Protein AF-A0AAW4BJH0-F1 (afdb_monomer_lite)

Secondary structure (DSSP, 8-state):
-----------PPPPEEEES--------SS--EEEEEEEEE-SSS-TT----EEEEETTEEEEE-TTSEEEEEE-

Organism: Vibrio anguillarum (NCBI:txid55601)

InterPro domains:
  IPR010221 VCBS domain [TIGR01965] (35-74)
  IPR013783 Immunoglobulin-like fold [G3DSA:2.60.40.10] (1-75)
  IPR040853 RapA2, cadherin-like domain [PF17803] (3-72)

pLDDT: mean 91.95, std 6.77, range [60.91, 98.12]

Foldseek 3Di:
DDDDDDDDDDDFDDKDKDWCPDDDDDDDPDKDKDKIFMWIDGPPDDTQADDWDKDDDPFFIWTADRNRIIMTTGD

Structure (mmCIF, N/CA/C/O backbone):
data_AF-A0AAW4BJH0-F1
#
_entry.id   AF-A0AAW4BJH0-F1
#
loop_
_atom_site.group_PDB
_atom_site.id
_atom_site.type_symbol
_atom_site.label_atom_id
_atom_site.label_alt_id
_atom_site.label_comp_id
_atom_site.label_asym_id
_atom_site.label_entity_id
_atom_site.label_seq_id
_atom_site.pdbx_PDB_ins_code
_atom_site.Cartn_x
_atom_site.Cartn_y
_atom_site.Cartn_z
_atom_site.occupancy
_atom_site.B_iso_or_equiv
_atom_site.auth_seq_id
_atom_site.auth_comp_id
_atom_site.auth_asym_id
_atom_site.auth_atom_id
_atom_site.pdbx_PDB_model_num
ATOM 1 N N . GLU A 1 1 ? -39.581 3.033 40.206 1.00 60.91 1 GLU A N 1
ATOM 2 C CA . GLU A 1 1 ? -38.212 3.147 39.672 1.00 60.91 1 GLU A CA 1
ATOM 3 C C . GLU A 1 1 ? -38.297 3.066 38.157 1.00 60.91 1 GLU A C 1
ATOM 5 O O . GLU A 1 1 ? -39.022 2.212 37.659 1.00 60.91 1 GLU A O 1
ATOM 10 N N . GLN A 1 2 ? -37.695 4.009 37.435 1.00 65.94 2 GLN A N 1
ATOM 11 C CA . GLN A 1 2 ? -37.696 4.015 35.971 1.00 65.94 2 GLN A CA 1
ATOM 12 C C . GLN A 1 2 ? -36.264 3.827 35.496 1.00 65.94 2 GLN A C 1
ATOM 14 O O . GLN A 1 2 ? -35.382 4.607 35.842 1.00 65.94 2 GLN A O 1
ATOM 19 N N . VAL A 1 3 ? -36.051 2.780 34.709 1.00 73.19 3 VAL A N 1
ATOM 20 C CA . VAL A 1 3 ? -34.767 2.511 34.071 1.00 73.19 3 VAL A CA 1
ATOM 21 C C . VAL A 1 3 ? -34.771 3.228 32.726 1.00 73.19 3 VAL A C 1
ATOM 23 O O . VAL A 1 3 ? -35.545 2.877 31.837 1.00 73.19 3 VAL A O 1
ATOM 26 N N . VAL A 1 4 ? -33.922 4.243 32.579 1.00 79.88 4 VAL A N 1
ATOM 27 C CA . VAL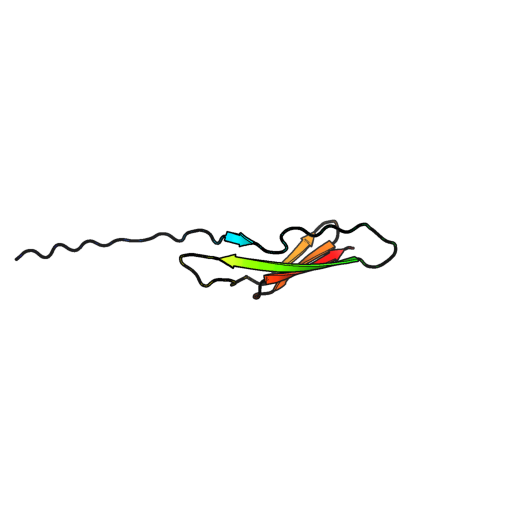 A 1 4 ? -33.670 4.893 31.289 1.00 79.88 4 VAL A CA 1
ATOM 28 C C . VAL A 1 4 ? -32.537 4.141 30.607 1.00 79.88 4 VAL A C 1
ATOM 30 O O . VAL A 1 4 ? -31.428 4.068 31.132 1.00 79.88 4 VAL A O 1
ATOM 33 N N . LYS A 1 5 ? -32.818 3.571 29.435 1.00 79.56 5 LYS A N 1
ATOM 34 C CA . LYS A 1 5 ? -31.825 2.870 28.622 1.00 79.56 5 LYS A CA 1
ATOM 35 C C . LYS A 1 5 ? -31.500 3.721 27.401 1.00 79.56 5 LYS A C 1
ATOM 37 O O . LYS A 1 5 ? -32.347 3.904 26.533 1.00 79.56 5 LYS A O 1
ATOM 42 N N . VAL A 1 6 ? -30.276 4.233 27.346 1.00 84.06 6 VAL A N 1
ATOM 43 C CA . VAL A 1 6 ? -29.736 4.921 26.168 1.00 84.06 6 VAL A CA 1
ATOM 44 C C . VAL A 1 6 ? -28.887 3.917 25.398 1.00 84.06 6 VAL A C 1
ATOM 46 O O . VAL A 1 6 ? -28.058 3.231 25.989 1.00 84.06 6 VAL A O 1
ATOM 49 N N . THR A 1 7 ? -29.123 3.803 24.093 1.00 86.31 7 THR A N 1
ATOM 50 C CA . THR A 1 7 ? -28.294 3.000 23.182 1.00 86.31 7 THR A CA 1
ATOM 51 C C . THR A 1 7 ? -27.584 3.965 22.244 1.00 86.31 7 THR A C 1
ATOM 53 O O . THR A 1 7 ? -28.245 4.799 21.630 1.00 86.31 7 THR A O 1
ATOM 56 N N . ILE A 1 8 ? -26.258 3.873 22.165 1.00 84.12 8 ILE A N 1
ATOM 57 C CA . ILE A 1 8 ? -25.433 4.652 21.240 1.00 84.12 8 ILE A CA 1
ATOM 58 C C . ILE A 1 8 ? -24.901 3.670 20.200 1.00 84.12 8 ILE A C 1
ATOM 60 O O . ILE A 1 8 ? -24.269 2.682 20.565 1.00 84.12 8 ILE A O 1
ATOM 64 N N . ASN A 1 9 ? -25.175 3.942 18.927 1.00 85.06 9 ASN A N 1
ATOM 65 C CA . ASN A 1 9 ? -24.648 3.170 17.807 1.00 85.06 9 ASN A CA 1
ATOM 66 C C . ASN A 1 9 ? -23.590 4.026 17.111 1.00 85.06 9 ASN A C 1
ATOM 68 O O . ASN A 1 9 ? -23.929 5.084 16.580 1.00 85.06 9 ASN A O 1
ATOM 72 N N . GLY A 1 10 ? -22.333 3.589 17.149 1.00 84.69 10 GLY A N 1
ATOM 73 C CA . GLY A 1 10 ? -21.264 4.194 16.357 1.00 84.69 10 GLY A CA 1
ATOM 74 C C . GLY A 1 10 ? -21.379 3.840 14.872 1.00 84.69 10 GLY A C 1
ATOM 75 O O . GLY A 1 10 ? -22.140 2.947 14.488 1.00 84.69 10 GLY A O 1
ATOM 76 N N . THR A 1 11 ? -20.609 4.542 14.048 1.00 92.19 11 THR A N 1
ATOM 77 C CA . THR A 1 11 ? -20.365 4.246 12.627 1.00 92.19 11 THR A CA 1
ATOM 78 C C . THR A 1 11 ? -18.879 3.978 12.433 1.00 92.19 11 THR A C 1
ATOM 80 O O . THR A 1 11 ? -18.101 4.529 13.194 1.00 92.19 11 THR A O 1
ATOM 83 N N . ASN A 1 12 ? -18.502 3.186 11.424 1.00 89.12 12 ASN A N 1
ATOM 84 C CA . ASN A 1 12 ? -17.092 2.977 11.080 1.00 89.12 12 ASN A CA 1
ATOM 85 C C . ASN A 1 12 ? -16.513 4.244 10.431 1.00 89.12 12 ASN A C 1
ATOM 87 O O . ASN A 1 12 ? -17.089 4.752 9.464 1.00 89.12 12 ASN A O 1
ATOM 91 N N . ASP A 1 13 ? -15.385 4.712 10.935 1.00 91.25 13 ASP A N 1
ATOM 92 C CA . ASP A 1 13 ? -14.523 5.723 10.345 1.00 91.25 13 ASP A CA 1
ATOM 93 C C . ASP A 1 13 ? -13.673 5.108 9.218 1.00 91.25 13 ASP A C 1
ATOM 95 O O . ASP A 1 13 ? -13.603 3.894 9.050 1.00 91.25 13 ASP A O 1
ATOM 99 N N . ALA A 1 14 ? -13.087 5.937 8.354 1.00 91.31 14 ALA A N 1
ATOM 100 C CA . ALA A 1 14 ? -12.234 5.444 7.273 1.00 91.31 14 ALA A CA 1
ATOM 101 C C . ALA A 1 14 ? -10.774 5.341 7.731 1.00 91.31 14 ALA A C 1
ATOM 103 O O . ALA A 1 14 ? -10.242 6.299 8.298 1.00 91.31 14 ALA A O 1
ATOM 104 N N . ALA A 1 15 ? -10.109 4.237 7.388 1.00 93.50 15 ALA A N 1
ATOM 105 C CA . ALA A 1 15 ? -8.675 4.086 7.594 1.00 93.50 15 ALA A CA 1
ATOM 106 C C . ALA A 1 15 ? -7.865 5.189 6.885 1.00 93.50 15 ALA A C 1
ATOM 108 O O . ALA A 1 15 ? -8.154 5.577 5.748 1.00 93.50 15 ALA A O 1
ATOM 109 N N . THR A 1 16 ? -6.804 5.657 7.539 1.00 95.81 16 THR A N 1
ATOM 110 C CA . THR A 1 16 ? -5.820 6.592 6.980 1.00 95.81 16 THR A CA 1
ATOM 111 C C . THR A 1 16 ? -4.608 5.820 6.463 1.00 95.81 16 THR A C 1
ATOM 113 O O . THR A 1 16 ? -4.054 4.999 7.190 1.00 95.81 16 THR A O 1
ATOM 116 N N . ILE A 1 17 ? -4.195 6.077 5.213 1.00 95.75 17 ILE A N 1
ATOM 117 C CA . ILE A 1 17 ? -3.055 5.410 4.560 1.00 95.75 17 ILE A CA 1
ATOM 118 C C . ILE A 1 17 ? -1.841 6.342 4.501 1.00 95.75 17 ILE A C 1
ATOM 120 O O . ILE A 1 17 ? -1.948 7.477 4.040 1.00 95.75 17 ILE A O 1
ATOM 124 N N . GLU A 1 18 ? -0.684 5.828 4.910 1.00 95.50 18 GLU A N 1
ATOM 125 C CA . GLU A 1 18 ? 0.620 6.502 4.890 1.00 95.50 18 GLU A CA 1
ATOM 126 C C . GLU A 1 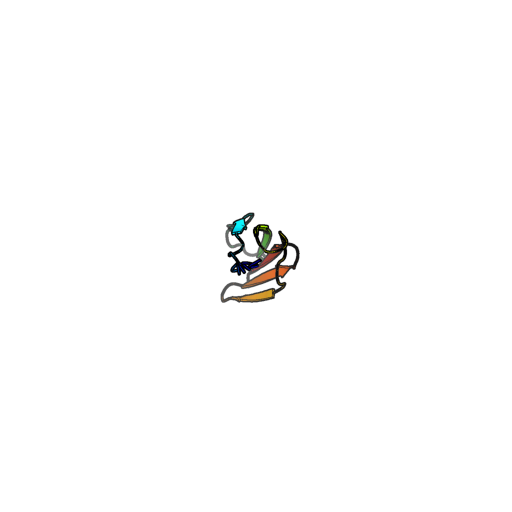18 ? 1.717 5.556 4.346 1.00 95.50 18 GLU A C 1
ATOM 128 O O . GLU A 1 18 ? 1.423 4.447 3.894 1.00 95.50 18 GLU A O 1
ATOM 133 N N . GLY A 1 19 ? 2.985 5.987 4.374 1.00 95.19 19 GLY A N 1
ATOM 134 C CA . GLY A 1 19 ? 4.143 5.209 3.914 1.00 95.19 19 GLY A CA 1
ATOM 135 C C . GLY A 1 19 ? 4.610 5.589 2.508 1.00 95.19 19 GLY A C 1
ATOM 136 O O . GLY A 1 19 ? 4.546 6.757 2.119 1.00 95.19 19 GLY A O 1
ATOM 137 N N . ASP A 1 20 ? 5.079 4.605 1.742 1.00 95.50 20 ASP A N 1
ATOM 138 C CA . ASP A 1 20 ? 5.555 4.789 0.367 1.00 95.50 20 ASP A CA 1
ATOM 139 C C . ASP A 1 20 ? 4.367 4.897 -0.600 1.00 95.50 20 ASP A C 1
ATOM 141 O O . ASP A 1 20 ? 4.092 3.997 -1.396 1.00 95.50 20 ASP A O 1
ATOM 145 N N . THR A 1 21 ? 3.621 5.997 -0.507 1.00 94.25 21 THR A N 1
ATOM 146 C CA . THR A 1 21 ? 2.447 6.262 -1.354 1.00 94.25 21 THR A CA 1
ATOM 147 C C . THR A 1 21 ? 2.818 6.661 -2.779 1.00 94.25 21 THR A C 1
ATOM 149 O O . THR A 1 21 ? 1.977 6.616 -3.674 1.00 94.25 21 THR A O 1
ATOM 152 N N . GLU A 1 22 ? 4.067 7.075 -2.993 1.00 92.69 22 GLU A N 1
ATOM 153 C CA . GLU A 1 22 ? 4.597 7.478 -4.288 1.00 92.69 22 GLU A CA 1
ATOM 154 C C . GLU A 1 22 ? 6.072 7.081 -4.393 1.00 92.69 22 GLU A C 1
ATOM 156 O O . GLU A 1 22 ? 6.884 7.407 -3.529 1.00 92.69 22 GLU A O 1
ATOM 161 N N . VAL A 1 23 ? 6.423 6.398 -5.483 1.00 92.94 23 VAL A N 1
ATOM 162 C CA . VAL A 1 23 ? 7.807 6.101 -5.859 1.00 92.94 23 VAL A CA 1
ATOM 163 C C . VAL A 1 23 ? 7.964 6.447 -7.329 1.00 92.94 23 VAL A C 1
ATOM 165 O O . VAL A 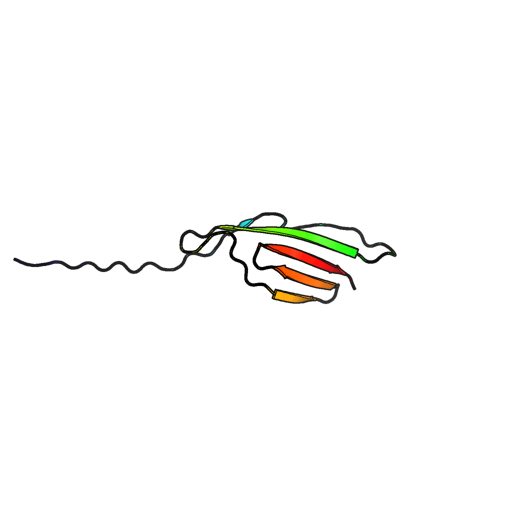1 23 ? 7.177 6.010 -8.168 1.00 92.94 23 VAL A O 1
ATOM 168 N N . VAL A 1 24 ? 8.992 7.230 -7.642 1.00 92.19 24 VAL A N 1
ATOM 169 C CA . VAL A 1 24 ? 9.282 7.679 -9.004 1.00 92.19 24 VAL A CA 1
ATOM 170 C C . VAL A 1 24 ? 10.525 6.965 -9.512 1.00 92.19 24 VAL A C 1
ATOM 172 O O . VAL A 1 24 ? 11.545 6.906 -8.826 1.00 92.19 24 VAL A O 1
ATOM 175 N N . ALA A 1 25 ? 10.455 6.464 -10.739 1.00 90.75 25 ALA A N 1
ATOM 176 C CA . ALA A 1 25 ? 11.599 5.930 -11.458 1.00 90.75 25 ALA A CA 1
ATOM 177 C C . ALA A 1 25 ? 11.563 6.369 -12.921 1.00 90.75 25 ALA A C 1
ATOM 179 O O . ALA A 1 25 ? 10.500 6.649 -13.47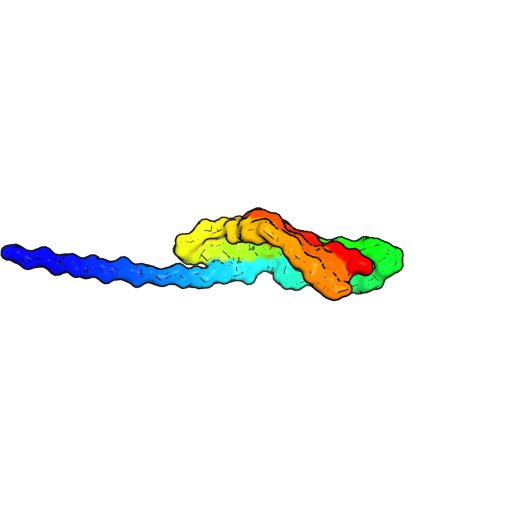6 1.00 90.75 25 ALA A O 1
ATOM 180 N N . SER A 1 26 ? 12.742 6.424 -13.533 1.00 91.25 26 SER A N 1
ATOM 181 C CA . SER A 1 26 ? 12.893 6.686 -14.961 1.00 91.25 26 SER A CA 1
ATOM 182 C C . SER A 1 26 ? 12.888 5.377 -15.738 1.00 91.25 26 SER A C 1
ATOM 184 O O . SER A 1 26 ? 13.438 4.378 -15.273 1.00 91.25 26 SER A O 1
ATOM 186 N N . GLU A 1 27 ? 12.318 5.401 -16.940 1.00 87.19 27 GLU A N 1
ATOM 187 C CA . GLU A 1 27 ? 12.394 4.272 -17.867 1.00 87.19 27 GLU A CA 1
ATOM 188 C C . GLU A 1 27 ? 13.850 3.945 -18.231 1.00 87.19 27 GLU A C 1
ATOM 190 O O . GLU A 1 27 ? 14.714 4.826 -18.314 1.00 87.19 27 GLU A O 1
ATOM 195 N N . THR A 1 28 ? 14.115 2.657 -18.447 1.00 87.06 28 THR A N 1
ATOM 196 C CA . THR A 1 28 ? 15.419 2.127 -18.866 1.00 87.06 28 THR A CA 1
ATOM 197 C C . THR A 1 28 ? 15.213 0.982 -19.859 1.00 87.06 28 THR A C 1
ATOM 199 O O . THR A 1 28 ? 14.104 0.472 -19.978 1.00 87.06 28 THR A O 1
ATOM 202 N N . ASP A 1 29 ? 16.283 0.515 -20.508 1.00 88.12 29 ASP A N 1
ATOM 203 C CA . ASP A 1 29 ? 16.241 -0.675 -21.380 1.00 88.12 29 ASP A CA 1
ATOM 204 C C . ASP A 1 29 ? 16.167 -2.011 -20.601 1.00 88.12 29 ASP A C 1
ATOM 206 O O . ASP A 1 29 ? 16.260 -3.091 -21.188 1.00 88.12 29 ASP A O 1
ATOM 210 N N . ALA A 1 30 ? 16.042 -1.963 -19.271 1.00 89.44 30 ALA A N 1
ATOM 211 C CA . ALA A 1 30 ? 15.903 -3.124 -18.398 1.00 89.44 30 ALA A CA 1
ATOM 212 C C . ALA A 1 30 ? 14.506 -3.180 -17.762 1.00 89.44 30 ALA A C 1
ATOM 214 O O . ALA A 1 30 ? 13.831 -2.160 -17.620 1.00 89.44 30 ALA A O 1
ATOM 215 N N . ALA A 1 31 ? 14.100 -4.379 -17.328 1.00 88.38 31 ALA A N 1
ATOM 216 C CA . ALA A 1 31 ? 12.850 -4.571 -16.600 1.00 88.38 31 ALA A CA 1
ATOM 217 C C . ALA A 1 31 ? 12.811 -3.686 -15.344 1.00 88.38 31 ALA A C 1
ATOM 219 O O . ALA A 1 31 ? 13.727 -3.729 -14.517 1.00 88.38 31 ALA A O 1
ATOM 220 N N . LEU A 1 32 ? 11.740 -2.904 -15.203 1.00 94.31 32 LEU A N 1
ATOM 221 C CA . LEU A 1 32 ? 11.551 -1.984 -14.090 1.00 94.31 32 LEU A CA 1
ATOM 222 C C . LEU A 1 32 ? 10.557 -2.575 -13.087 1.00 94.31 32 LEU A C 1
ATOM 224 O O . LEU A 1 32 ? 9.407 -2.851 -13.423 1.00 94.31 32 LEU A O 1
ATOM 228 N N . SER A 1 33 ? 11.005 -2.736 -11.843 1.00 94.69 33 SER A N 1
ATOM 229 C CA . SER A 1 33 ? 10.164 -3.130 -10.715 1.00 94.69 33 SER A CA 1
ATOM 230 C C . SER A 1 33 ? 10.349 -2.134 -9.581 1.00 94.69 33 SER A C 1
ATOM 232 O O . SER A 1 33 ? 11.472 -1.902 -9.136 1.00 94.69 33 SER A O 1
ATOM 234 N N . LEU A 1 34 ? 9.248 -1.568 -9.103 1.00 96.00 34 LEU A N 1
ATOM 235 C CA . LEU A 1 34 ? 9.195 -0.692 -7.939 1.00 96.00 34 LEU A CA 1
ATOM 236 C C . LEU A 1 34 ? 8.575 -1.444 -6.772 1.00 96.00 34 LEU A C 1
ATOM 238 O O . LEU A 1 34 ? 7.743 -2.331 -6.966 1.00 96.00 34 LEU A O 1
ATOM 242 N N . THR A 1 35 ? 8.989 -1.089 -5.566 1.00 96.94 35 THR A N 1
ATOM 243 C CA . THR A 1 35 ? 8.487 -1.679 -4.328 1.00 96.94 35 THR A CA 1
ATOM 244 C C . THR A 1 35 ? 8.334 -0.595 -3.280 1.00 96.94 35 THR A 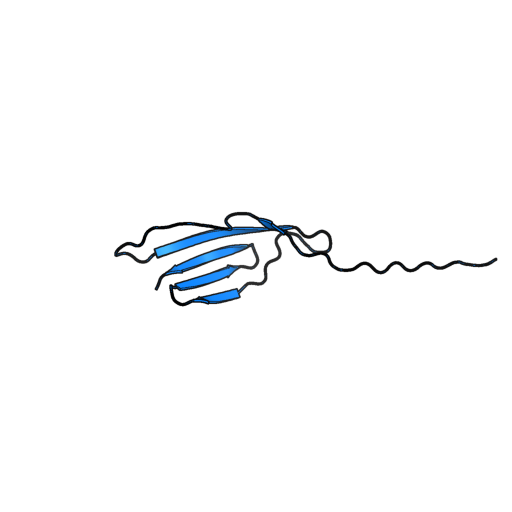C 1
ATOM 246 O O . THR A 1 35 ? 9.105 0.365 -3.283 1.00 96.94 35 THR A O 1
ATOM 249 N N . GLY A 1 36 ? 7.417 -0.792 -2.347 1.00 97.12 36 GLY A N 1
ATOM 250 C CA . GLY A 1 36 ? 7.276 0.064 -1.177 1.00 97.12 36 GLY A CA 1
ATOM 251 C C . GLY A 1 36 ? 6.407 -0.595 -0.120 1.00 97.12 36 GLY A C 1
ATOM 252 O O . GLY A 1 36 ? 5.937 -1.720 -0.297 1.00 97.12 36 GLY A O 1
ATOM 253 N N . THR A 1 37 ? 6.210 0.100 0.995 1.00 97.44 37 THR A N 1
ATOM 254 C CA . THR A 1 37 ? 5.312 -0.346 2.066 1.00 97.44 37 THR A CA 1
ATOM 255 C C . THR A 1 37 ? 4.314 0.750 2.411 1.00 97.44 37 THR A C 1
ATOM 257 O O . THR A 1 37 ? 4.697 1.893 2.654 1.00 97.44 37 THR A O 1
ATOM 260 N N . LEU A 1 38 ? 3.031 0.395 2.446 1.00 96.88 38 LEU A N 1
ATOM 261 C CA . LEU A 1 38 ? 1.966 1.242 2.972 1.00 96.88 38 LEU A CA 1
ATOM 262 C C . LEU A 1 38 ? 1.655 0.864 4.418 1.00 96.88 38 LEU A C 1
ATOM 264 O O . LEU A 1 38 ? 1.699 -0.307 4.791 1.00 96.88 38 LEU A O 1
ATOM 268 N N . THR A 1 39 ? 1.272 1.856 5.212 1.00 96.00 39 THR A N 1
ATOM 269 C CA . THR A 1 39 ? 0.736 1.667 6.564 1.00 96.00 39 THR A CA 1
ATOM 270 C C . THR A 1 39 ? -0.689 2.188 6.636 1.00 96.00 39 THR A C 1
ATOM 272 O O . THR A 1 39 ? -1.014 3.183 5.992 1.00 96.00 39 THR A O 1
ATOM 275 N N . ALA A 1 40 ? -1.539 1.521 7.412 1.00 95.50 40 ALA A N 1
ATOM 276 C CA . ALA A 1 40 ? -2.939 1.885 7.600 1.00 95.50 40 ALA A CA 1
ATOM 277 C C . ALA A 1 40 ? -3.240 2.055 9.089 1.00 95.50 40 ALA A C 1
ATOM 279 O O . ALA A 1 40 ? -2.893 1.178 9.879 1.00 95.50 40 ALA A O 1
ATOM 280 N N . THR A 1 41 ? -3.903 3.146 9.466 1.00 94.75 41 THR A N 1
ATOM 281 C CA . THR A 1 41 ? -4.412 3.350 10.829 1.00 94.75 41 THR A CA 1
ATOM 282 C C . THR A 1 41 ? -5.919 3.549 10.814 1.00 94.75 41 THR A C 1
ATOM 284 O O . THR A 1 41 ? -6.440 4.257 9.952 1.00 94.75 41 THR A O 1
ATOM 287 N N . ASP A 1 42 ? -6.629 2.914 11.742 1.00 93.56 42 ASP A N 1
ATOM 288 C CA . ASP A 1 42 ? -8.089 2.983 11.826 1.00 93.56 42 ASP A CA 1
ATOM 289 C C . ASP A 1 42 ? -8.530 3.006 13.298 1.00 93.56 42 ASP A C 1
ATOM 291 O O . ASP A 1 42 ? -8.008 2.271 14.131 1.00 93.56 42 ASP A O 1
ATOM 295 N N . VAL A 1 43 ? -9.466 3.890 13.649 1.00 92.69 43 VAL A N 1
ATOM 296 C CA . VAL A 1 43 ? -9.933 4.030 15.041 1.00 92.69 43 VAL A CA 1
ATOM 297 C C . VAL A 1 43 ? -10.888 2.903 15.450 1.00 92.69 43 VAL A C 1
ATOM 299 O O . VAL A 1 43 ? -11.001 2.594 16.638 1.00 92.69 43 VAL A O 1
ATOM 302 N N . ASP A 1 44 ? -11.536 2.265 14.475 1.00 93.25 44 ASP A N 1
ATOM 303 C CA . ASP A 1 44 ? -12.535 1.219 14.670 1.00 93.25 44 ASP A CA 1
ATOM 304 C C . ASP A 1 44 ? -12.027 -0.176 14.290 1.00 93.25 44 ASP A C 1
ATOM 306 O O . ASP A 1 44 ? -12.617 -1.189 14.686 1.00 93.25 44 ASP A O 1
ATOM 310 N N . ASN A 1 45 ? -10.966 -0.271 13.485 1.00 88.69 45 ASN A N 1
ATOM 311 C CA . ASN A 1 45 ? -10.418 -1.531 12.981 1.00 88.69 45 ASN A CA 1
ATOM 312 C C . ASN A 1 45 ? -8.944 -1.727 13.371 1.00 88.69 45 ASN A C 1
ATOM 314 O O . ASN A 1 45 ? -8.307 -0.872 13.970 1.00 88.69 45 ASN A O 1
ATOM 318 N N . ALA A 1 46 ? -8.404 -2.915 13.093 1.00 92.00 46 ALA A N 1
ATOM 319 C CA . ALA A 1 46 ? -7.004 -3.202 13.382 1.00 92.00 46 ALA A CA 1
ATOM 320 C C . ALA A 1 46 ? -6.084 -2.490 12.380 1.00 92.00 46 ALA A C 1
ATOM 322 O O . ALA A 1 46 ? -6.239 -2.656 11.167 1.00 92.00 46 ALA A O 1
ATOM 323 N N . ASP A 1 47 ? -5.092 -1.772 12.898 1.00 92.31 47 ASP A N 1
ATOM 324 C CA . ASP A 1 47 ? -4.065 -1.120 12.089 1.00 92.31 47 ASP A CA 1
ATOM 325 C C . ASP A 1 47 ? -3.329 -2.112 11.172 1.00 92.31 47 ASP A C 1
ATOM 327 O O . ASP A 1 47 ? -3.116 -3.280 11.511 1.00 92.31 47 ASP A O 1
ATOM 331 N N . ASN A 1 48 ? -2.880 -1.608 10.021 1.00 91.19 48 ASN A N 1
ATOM 332 C CA . ASN A 1 48 ? -2.072 -2.312 9.023 1.00 91.19 48 ASN A CA 1
ATOM 333 C C . ASN A 1 48 ? -2.699 -3.617 8.515 1.00 91.19 48 ASN A C 1
ATOM 335 O O . ASN A 1 48 ? -1.998 -4.593 8.249 1.00 91.19 48 ASN A O 1
ATOM 339 N N . THR A 1 49 ? -4.024 -3.626 8.362 1.00 91.44 49 THR A N 1
ATOM 340 C CA . THR A 1 49 ? -4.752 -4.724 7.726 1.00 91.44 49 THR A CA 1
ATOM 341 C C . THR A 1 49 ? -5.121 -4.357 6.291 1.00 91.44 49 THR A C 1
ATOM 343 O O . THR A 1 49 ? -6.023 -3.562 6.037 1.00 91.44 49 THR A O 1
ATOM 346 N N . PHE A 1 50 ? -4.408 -4.938 5.324 1.00 94.31 50 PHE A N 1
ATOM 347 C CA . PHE A 1 50 ? -4.684 -4.743 3.900 1.00 94.31 50 PHE A CA 1
ATOM 348 C C . PHE A 1 50 ? -5.381 -5.964 3.304 1.00 94.31 50 PHE A C 1
ATOM 350 O O . PHE A 1 50 ? -5.154 -7.101 3.709 1.00 94.31 50 PHE A O 1
ATOM 357 N N . THR A 1 51 ? -6.212 -5.737 2.286 1.00 95.81 51 THR A N 1
ATOM 358 C CA . THR A 1 51 ? -6.706 -6.828 1.439 1.00 95.81 51 THR A CA 1
ATOM 359 C C . THR A 1 51 ? -5.718 -7.041 0.304 1.00 95.81 51 THR A C 1
ATOM 361 O O . THR A 1 51 ? -5.549 -6.151 -0.533 1.00 95.81 51 THR A O 1
ATOM 364 N N . ALA A 1 52 ? -5.081 -8.213 0.261 1.00 96.75 52 ALA A N 1
ATOM 365 C CA . ALA A 1 52 ? -4.166 -8.535 -0.823 1.00 96.75 52 ALA A CA 1
ATOM 366 C C . ALA A 1 52 ? -4.890 -8.516 -2.173 1.00 96.75 52 ALA A C 1
ATOM 368 O O . ALA A 1 52 ? -5.958 -9.110 -2.341 1.00 96.75 52 ALA A O 1
ATOM 369 N N . THR A 1 53 ? -4.308 -7.820 -3.143 1.00 97.75 53 THR A N 1
ATOM 370 C CA . THR A 1 53 ? -4.890 -7.690 -4.478 1.00 97.75 53 THR A CA 1
ATOM 371 C C . THR A 1 53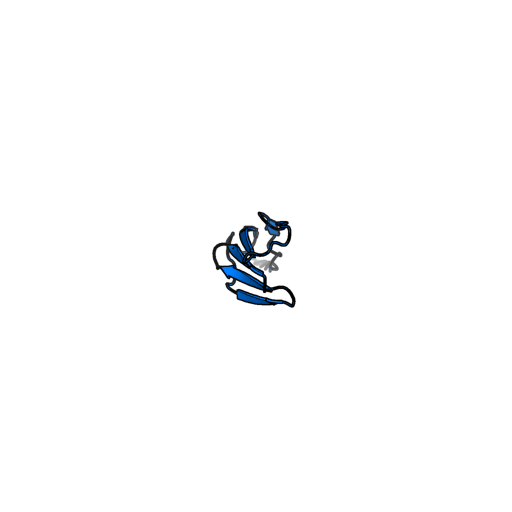 ? -3.824 -7.370 -5.513 1.00 97.75 53 THR A C 1
ATOM 373 O O . THR A 1 53 ? -2.750 -6.862 -5.189 1.00 97.75 53 THR A O 1
ATOM 376 N N . SER A 1 54 ? -4.140 -7.651 -6.771 1.00 97.19 54 SER A N 1
ATOM 377 C CA . SER A 1 54 ? -3.343 -7.250 -7.919 1.00 97.19 54 SER A CA 1
ATOM 378 C C . SER A 1 54 ? -4.227 -6.591 -8.967 1.00 97.19 54 SER A C 1
ATOM 380 O O . SER A 1 54 ? -5.403 -6.924 -9.144 1.00 97.19 54 SER A O 1
ATOM 382 N N . LYS A 1 55 ? -3.661 -5.605 -9.652 1.00 97.31 55 LYS A N 1
ATOM 383 C CA . LYS A 1 55 ? -4.337 -4.835 -10.682 1.00 97.31 55 LYS A CA 1
ATOM 384 C C . LYS A 1 55 ? -3.386 -4.579 -11.836 1.00 97.31 55 LYS A C 1
ATOM 386 O O . LYS A 1 55 ? -2.370 -3.904 -11.678 1.00 97.31 55 LYS A O 1
ATOM 391 N N . GLU A 1 56 ? -3.765 -5.077 -13.004 1.00 97.12 56 GLU A N 1
ATOM 392 C CA . GLU A 1 56 ? -3.081 -4.748 -14.249 1.00 97.12 56 GLU A CA 1
ATOM 393 C C . GLU A 1 56 ? -3.540 -3.373 -14.742 1.00 97.12 56 GLU A C 1
ATOM 395 O O . GLU A 1 56 ? -4.737 -3.072 -14.800 1.00 97.12 56 GLU A O 1
ATOM 400 N N . GLY A 1 57 ? -2.574 -2.522 -15.066 1.00 94.06 57 GLY A N 1
ATOM 401 C CA . GLY A 1 57 ? -2.775 -1.237 -15.718 1.00 94.06 57 GLY A CA 1
ATOM 402 C C . GLY A 1 57 ? -2.111 -1.210 -17.092 1.00 94.06 57 GLY A C 1
ATOM 403 O O . GLY A 1 57 ? -1.467 -2.162 -17.521 1.00 94.06 57 GLY A O 1
ATOM 404 N N . SER A 1 58 ? -2.234 -0.082 -17.791 1.00 94.69 58 SER A N 1
ATOM 405 C CA . SER A 1 58 ? -1.672 0.067 -19.141 1.00 94.69 58 SER A CA 1
ATOM 406 C C . SER A 1 58 ? -0.142 -0.032 -19.191 1.00 94.69 58 SER A C 1
ATOM 408 O O . SER A 1 58 ? 0.407 -0.415 -20.218 1.00 94.69 58 SER A O 1
ATOM 410 N N . TYR A 1 59 ? 0.536 0.330 -18.099 1.00 91.06 59 TYR A N 1
ATOM 411 C CA . TYR A 1 59 ? 1.997 0.471 -18.039 1.00 91.06 59 TYR A CA 1
ATOM 412 C C . TYR A 1 59 ? 2.686 -0.618 -17.213 1.00 91.06 59 TYR A C 1
ATOM 414 O O . TYR A 1 59 ? 3.903 -0.602 -17.081 1.00 91.06 59 TYR A O 1
ATOM 422 N N . GLY A 1 60 ? 1.919 -1.535 -16.628 1.00 94.25 60 GLY A N 1
ATOM 423 C CA . GLY A 1 60 ? 2.439 -2.539 -15.714 1.00 94.25 60 GLY A CA 1
ATOM 424 C C . GLY A 1 60 ? 1.387 -3.036 -14.737 1.00 94.25 60 GLY A C 1
ATOM 425 O O . GLY A 1 60 ? 0.230 -2.603 -14.767 1.00 94.25 60 GLY A O 1
ATOM 426 N N . THR A 1 61 ? 1.809 -3.908 -13.832 1.00 97.12 61 THR A N 1
ATOM 427 C CA . THR A 1 61 ? 0.945 -4.561 -12.848 1.00 97.12 61 THR A CA 1
ATOM 428 C C . THR A 1 61 ? 1.340 -4.144 -11.441 1.00 97.12 61 THR A C 1
ATOM 430 O O . THR A 1 61 ? 2.489 -4.304 -11.034 1.00 97.12 61 THR A O 1
ATOM 433 N N . PHE A 1 62 ? 0.369 -3.618 -10.694 1.00 97.19 62 PHE A N 1
ATOM 434 C CA . PHE A 1 62 ? 0.505 -3.294 -9.277 1.00 97.19 62 PHE A CA 1
ATOM 435 C C . PHE A 1 62 ? -0.044 -4.440 -8.428 1.00 97.19 62 PHE A C 1
ATOM 437 O O . PHE A 1 62 ? -1.124 -4.953 -8.716 1.00 97.19 62 PHE A O 1
ATOM 444 N N . SER A 1 63 ? 0.663 -4.827 -7.372 1.00 97.75 63 SER A N 1
ATOM 445 C CA . SER A 1 63 ? 0.211 -5.814 -6.389 1.00 97.75 63 SER A CA 1
ATOM 446 C C . SER A 1 63 ? 0.494 -5.320 -4.978 1.00 97.75 63 SER A C 1
ATOM 448 O O . SER A 1 63 ? 1.529 -4.710 -4.746 1.00 97.75 63 SER A O 1
ATOM 450 N N . ILE A 1 64 ? -0.399 -5.608 -4.035 1.00 98.00 64 ILE A N 1
ATOM 451 C CA . ILE A 1 64 ? -0.213 -5.328 -2.607 1.00 98.00 64 ILE A CA 1
ATOM 452 C C . ILE A 1 64 ? -0.546 -6.575 -1.790 1.00 98.00 64 ILE A C 1
ATOM 454 O O . ILE A 1 64 ? -1.496 -7.295 -2.106 1.00 98.00 64 ILE A O 1
ATOM 458 N N . ALA A 1 65 ? 0.255 -6.845 -0.766 1.00 97.38 65 ALA A N 1
ATOM 459 C CA . ALA A 1 65 ? 0.075 -7.937 0.179 1.00 97.38 65 ALA A CA 1
ATOM 460 C C . ALA A 1 65 ? -0.681 -7.475 1.439 1.00 97.38 65 ALA A C 1
ATOM 462 O O . ALA A 1 65 ? -0.861 -6.283 1.681 1.00 97.38 65 ALA A O 1
ATOM 463 N N . GLU A 1 66 ? -1.132 -8.427 2.262 1.00 96.12 66 GLU A N 1
ATOM 464 C CA . GLU A 1 66 ? -1.941 -8.136 3.462 1.00 96.12 66 GLU A CA 1
ATOM 465 C C . GLU A 1 66 ? -1.186 -7.319 4.524 1.00 96.12 66 GLU A C 1
ATOM 467 O O . GLU A 1 66 ? -1.805 -6.659 5.355 1.00 96.12 66 GLU A O 1
ATOM 472 N N . ASN A 1 67 ? 0.148 -7.339 4.473 1.00 93.88 67 ASN A N 1
ATOM 473 C CA . ASN A 1 67 ? 1.046 -6.584 5.347 1.00 93.88 67 ASN A CA 1
ATOM 474 C C . ASN A 1 67 ? 1.364 -5.165 4.833 1.00 93.88 67 ASN A C 1
ATOM 476 O O . ASN A 1 67 ? 2.173 -4.478 5.451 1.00 93.88 67 ASN A O 1
ATOM 480 N N . GLY A 1 68 ? 0.776 -4.738 3.710 1.00 95.69 68 GLY A N 1
ATOM 481 C CA . GLY A 1 68 ? 1.006 -3.416 3.119 1.00 95.69 68 GLY A CA 1
ATOM 482 C C . GLY A 1 68 ? 2.227 -3.320 2.201 1.00 95.69 68 GLY A C 1
ATOM 483 O O . GLY A 1 68 ? 2.436 -2.271 1.590 1.00 95.69 68 GLY A O 1
ATOM 484 N N . GLU A 1 69 ? 3.013 -4.390 2.044 1.00 97.38 69 GLU A N 1
ATOM 485 C CA . GLU A 1 69 ? 4.084 -4.438 1.044 1.00 97.38 69 GLU A CA 1
ATOM 486 C C . GLU A 1 69 ? 3.476 -4.467 -0.358 1.00 97.38 69 GLU A C 1
ATOM 488 O O . GLU A 1 69 ? 2.612 -5.294 -0.662 1.00 97.38 69 GLU A O 1
ATOM 493 N N . TRP A 1 70 ? 3.936 -3.574 -1.229 1.00 98.12 70 TRP A N 1
ATOM 494 C CA . TRP A 1 70 ? 3.465 -3.494 -2.602 1.00 98.12 70 TRP A CA 1
ATOM 495 C C . TRP A 1 70 ? 4.602 -3.560 -3.611 1.00 98.12 70 TRP A C 1
ATOM 497 O O . TRP A 1 70 ? 5.746 -3.185 -3.342 1.00 98.12 70 TRP A O 1
ATOM 507 N N . THR A 1 71 ? 4.263 -4.036 -4.805 1.00 97.38 71 THR A N 1
ATOM 508 C CA . THR A 1 71 ? 5.146 -4.096 -5.965 1.00 97.38 71 THR A CA 1
ATOM 509 C C . THR A 1 71 ? 4.443 -3.540 -7.197 1.00 97.38 71 THR A C 1
ATOM 511 O O . THR A 1 71 ? 3.240 -3.715 -7.388 1.00 97.38 71 THR A O 1
ATOM 514 N N . PHE A 1 72 ? 5.196 -2.856 -8.049 1.00 96.94 72 PHE A N 1
ATOM 515 C CA . PHE A 1 72 ? 4.766 -2.452 -9.380 1.00 96.94 72 PHE A CA 1
ATOM 516 C C . PHE A 1 72 ? 5.787 -2.950 -10.394 1.00 96.94 72 PHE A C 1
ATOM 518 O O . PHE A 1 72 ? 6.958 -2.595 -10.300 1.00 96.94 72 PHE A O 1
ATOM 525 N N . VAL A 1 73 ? 5.353 -3.755 -11.357 1.00 95.62 73 VAL A N 1
ATOM 526 C CA . VAL A 1 73 ? 6.209 -4.283 -12.426 1.00 95.62 73 VAL A CA 1
ATOM 527 C C . VAL A 1 73 ? 5.775 -3.655 -13.741 1.00 95.62 73 VAL A C 1
ATOM 529 O O . VAL A 1 73 ? 4.629 -3.844 -14.143 1.00 95.62 73 VAL A O 1
ATOM 532 N N . ALA A 1 74 ? 6.667 -2.903 -14.385 1.00 93.50 74 ALA A N 1
ATOM 533 C CA . ALA A 1 74 ? 6.400 -2.289 -15.684 1.00 93.50 74 ALA A CA 1
ATOM 534 C C . ALA A 1 74 ? 6.384 -3.337 -16.814 1.00 93.50 74 ALA A C 1
ATOM 536 O O . ALA A 1 74 ? 7.074 -4.356 -16.718 1.00 93.50 74 ALA A O 1
ATOM 537 N N . ASN A 1 75 ? 5.597 -3.072 -17.862 1.00 86.38 75 ASN A N 1
ATOM 538 C CA . ASN A 1 75 ? 5.490 -3.923 -19.060 1.00 86.38 75 ASN A CA 1
ATOM 539 C C . ASN A 1 75 ? 6.664 -3.760 -20.032 1.00 86.38 75 ASN A C 1
ATOM 541 O O . ASN A 1 75 ? 7.203 -2.636 -20.124 1.00 86.38 75 ASN A O 1
#

Radius of gyration: 19.96 Å; chains: 1; bounding box: 54×16×61 Å

Sequence (75 aa):
EQVVKVTINGTNDAATIEGDTEVVASETDAALSLTGTLTATDVDNADNTFTATSKEGSYGTFSIAENGEWTFVAN